Protein AF-A0A3B8QM77-F1 (afdb_monomer)

Sequence (64 aa):
MKVGDLVRWESVLNDSMDHHRVDHGLVIKMSRTGHDSESAQVLFTDGEIWWLDTHKLEVVNESK

Radius of gyration: 12.26 Å; Cα contacts (8 Å, |Δi|>4): 126; chains: 1; bounding box: 31×26×30 Å

Solvent-accessible surface area (backbone atoms only — not comparable to full-atom values): 3906 Å² total; per-residue (Å²): 138,54,69,74,34,39,31,39,35,69,46,80,61,90,65,98,55,95,57,80,44,76,48,56,27,35,24,74,40,77,47,79,45,102,77,85,46,46,33,30,32,31,40,33,83,91,70,52,73,46,80,41,54,46,92,61,44,44,75,73,56,81,85,122

Structure (mmCIF, N/CA/C/O backbone):
data_AF-A0A3B8QM77-F1
#
_entry.id   AF-A0A3B8QM77-F1
#
loop_
_atom_site.group_PDB
_atom_site.id
_atom_site.type_symbol
_atom_site.label_atom_id
_atom_site.label_alt_id
_atom_site.label_comp_id
_atom_site.label_asym_id
_atom_site.label_entity_id
_atom_site.label_seq_id
_atom_site.pdbx_PDB_ins_code
_atom_site.Cartn_x
_atom_site.Cartn_y
_atom_site.Cartn_z
_atom_site.occupancy
_atom_site.B_iso_or_equiv
_atom_site.auth_seq_id
_atom_site.auth_comp_id
_atom_site.auth_asym_id
_atom_site.auth_atom_id
_atom_site.pdbx_PDB_model_num
ATOM 1 N N . MET A 1 1 ? -4.440 9.040 1.273 1.00 85.81 1 MET A N 1
ATOM 2 C CA . MET A 1 1 ? -4.332 7.598 1.550 1.00 85.81 1 MET A CA 1
ATOM 3 C C . MET A 1 1 ? -4.323 7.370 3.051 1.00 85.81 1 MET A C 1
ATOM 5 O O . MET A 1 1 ? -3.685 8.137 3.764 1.00 85.81 1 MET A O 1
ATOM 9 N N . LYS A 1 2 ? -5.024 6.347 3.527 1.00 89.75 2 LYS A N 1
ATOM 10 C CA . LYS A 1 2 ? -5.099 5.910 4.925 1.00 89.75 2 LYS A CA 1
ATOM 11 C C . LYS A 1 2 ? -5.194 4.384 4.995 1.00 89.75 2 LYS A C 1
ATOM 13 O O . LYS A 1 2 ? -5.469 3.720 4.001 1.00 89.75 2 LYS A O 1
ATOM 18 N N . VAL A 1 3 ? -4.998 3.832 6.192 1.00 91.56 3 VAL A N 1
ATOM 19 C CA . VAL A 1 3 ? -5.269 2.410 6.453 1.00 91.56 3 VAL A CA 1
ATOM 20 C C . VAL A 1 3 ? -6.734 2.103 6.134 1.00 91.56 3 VAL A C 1
ATOM 22 O O . VAL A 1 3 ? -7.627 2.836 6.561 1.00 91.56 3 VAL A O 1
ATOM 25 N N . GLY A 1 4 ? -6.962 1.027 5.385 1.00 90.44 4 GLY A N 1
ATOM 26 C CA . GLY A 1 4 ? -8.268 0.622 4.872 1.00 90.44 4 GLY A CA 1
ATOM 27 C C . GLY A 1 4 ? -8.584 1.127 3.463 1.00 90.44 4 GLY A C 1
ATOM 28 O O . GLY A 1 4 ? -9.560 0.660 2.881 1.00 90.44 4 GLY A O 1
ATOM 29 N N . ASP A 1 5 ? -7.776 2.026 2.891 1.00 90.69 5 ASP A N 1
ATOM 30 C CA . ASP A 1 5 ? -7.953 2.428 1.496 1.00 90.69 5 ASP A CA 1
ATOM 31 C C . ASP A 1 5 ? -7.565 1.283 0.556 1.00 90.69 5 ASP A C 1
ATOM 33 O O . ASP A 1 5 ? -6.541 0.613 0.732 1.00 90.69 5 ASP A O 1
ATOM 37 N N . LEU A 1 6 ? -8.382 1.099 -0.478 1.00 91.50 6 LEU A N 1
ATOM 38 C CA . LEU A 1 6 ? -8.034 0.293 -1.638 1.00 91.50 6 LEU A CA 1
ATOM 39 C C . LEU A 1 6 ? -7.151 1.130 -2.558 1.00 91.50 6 LEU A C 1
ATOM 41 O O . LEU A 1 6 ? -7.510 2.255 -2.917 1.00 91.50 6 LEU A O 1
ATOM 45 N N . VAL A 1 7 ? -6.006 0.573 -2.933 1.00 91.38 7 VAL A N 1
ATOM 46 C CA . VAL A 1 7 ? -5.002 1.230 -3.766 1.00 91.38 7 VAL A CA 1
ATOM 47 C C . VAL A 1 7 ? -4.679 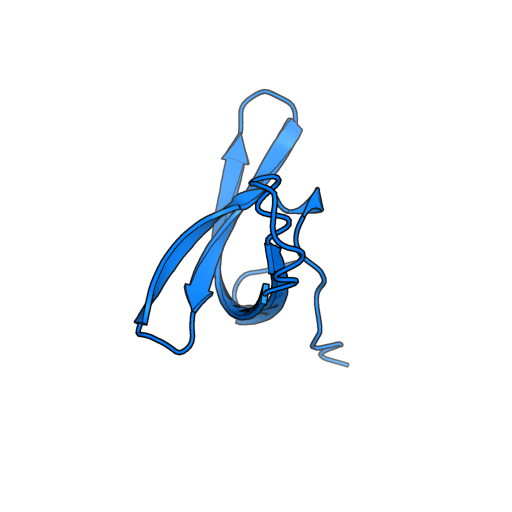0.386 -4.987 1.00 91.38 7 VAL A C 1
ATOM 49 O O . VAL A 1 7 ? -4.717 -0.844 -4.946 1.00 91.38 7 VAL A O 1
ATOM 52 N N . ARG A 1 8 ? -4.348 1.068 -6.074 1.00 90.44 8 ARG A N 1
ATOM 53 C CA . ARG A 1 8 ? -3.825 0.509 -7.310 1.00 90.44 8 ARG A CA 1
ATOM 54 C C . ARG A 1 8 ? -2.338 0.824 -7.379 1.00 90.44 8 ARG A C 1
ATOM 56 O O . ARG A 1 8 ? -1.926 1.963 -7.160 1.00 90.44 8 ARG A O 1
ATOM 63 N N . TRP A 1 9 ? -1.547 -0.194 -7.682 1.00 88.38 9 TRP A N 1
ATOM 64 C CA . TRP A 1 9 ? -0.119 -0.084 -7.919 1.00 88.38 9 TRP A CA 1
ATOM 65 C C . TRP A 1 9 ? 0.199 -0.484 -9.355 1.00 88.38 9 TRP A C 1
ATOM 67 O O . TRP A 1 9 ? -0.286 -1.504 -9.845 1.00 88.38 9 TRP A O 1
ATOM 77 N N . GLU A 1 10 ? 1.025 0.317 -10.022 1.00 83.56 10 GLU A N 1
ATOM 78 C CA . GLU A 1 10 ? 1.511 0.023 -11.368 1.00 83.56 10 GLU A CA 1
ATOM 79 C C . GLU A 1 10 ? 3.002 -0.310 -11.308 1.00 83.56 10 GLU A C 1
ATOM 81 O O . GLU A 1 10 ? 3.846 0.546 -11.022 1.00 83.56 10 GLU A O 1
ATOM 86 N N . SER A 1 11 ? 3.330 -1.577 -11.563 1.00 70.56 11 SER A N 1
ATOM 87 C CA . SER A 1 11 ? 4.714 -2.029 -11.633 1.00 70.56 11 SER A CA 1
ATOM 88 C C . SER A 1 11 ? 5.256 -1.806 -13.038 1.00 70.56 11 SER A C 1
ATOM 90 O O . SER A 1 11 ? 4.950 -2.551 -13.967 1.00 70.56 11 SER A O 1
ATOM 92 N N . VAL A 1 12 ? 6.069 -0.764 -13.203 1.00 60.31 12 VAL A N 1
ATOM 93 C CA . VAL A 1 12 ? 6.915 -0.588 -14.390 1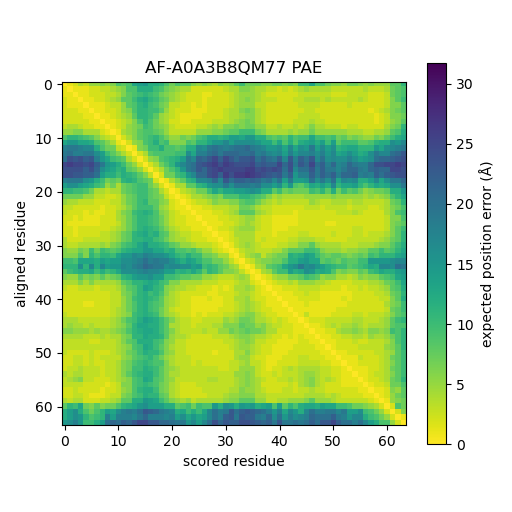.00 60.31 12 VAL A CA 1
ATOM 94 C C . VAL A 1 12 ? 8.219 -1.342 -14.143 1.00 60.31 12 VAL A C 1
ATOM 96 O O . VAL A 1 12 ? 9.214 -0.780 -13.681 1.00 60.31 12 VAL A O 1
ATOM 99 N N . LEU A 1 13 ? 8.204 -2.653 -14.387 1.00 55.38 13 LEU A N 1
ATOM 100 C CA . LEU A 1 13 ? 9.435 -3.433 -14.469 1.00 55.38 13 LEU A CA 1
ATOM 101 C C . LEU A 1 13 ? 10.108 -3.079 -15.795 1.00 55.38 13 LEU A C 1
ATOM 103 O O . LEU A 1 13 ? 9.730 -3.560 -16.858 1.00 55.38 13 LEU A O 1
ATOM 107 N N . ASN A 1 14 ? 11.088 -2.180 -15.718 1.00 47.22 14 ASN A N 1
ATOM 108 C CA . ASN A 1 14 ? 11.920 -1.744 -16.834 1.00 47.22 14 ASN A CA 1
ATOM 109 C C . ASN A 1 14 ? 12.927 -2.843 -17.230 1.00 47.22 14 ASN A C 1
ATOM 111 O O . ASN A 1 14 ? 14.133 -2.624 -17.178 1.00 47.22 14 ASN A O 1
ATOM 115 N N . ASP A 1 15 ? 12.437 -4.034 -17.569 1.00 49.44 15 ASP A N 1
ATOM 116 C CA . ASP A 1 15 ? 13.239 -5.152 -18.069 1.00 49.44 15 ASP A CA 1
ATOM 117 C C . ASP A 1 15 ? 12.614 -5.642 -19.384 1.00 49.44 15 ASP A C 1
ATOM 119 O O . ASP A 1 15 ? 11.831 -6.582 -19.435 1.00 49.44 15 ASP A O 1
ATOM 123 N N . SER A 1 16 ? 12.891 -4.879 -20.446 1.00 51.88 16 SER A N 1
ATOM 124 C CA . SER A 1 16 ? 12.843 -5.222 -21.881 1.00 51.88 16 SER A CA 1
ATOM 125 C C . SER A 1 16 ? 11.604 -5.894 -22.508 1.00 51.88 16 SER A C 1
ATOM 127 O O . SER A 1 16 ? 11.607 -6.098 -23.722 1.00 51.88 16 SER A O 1
ATOM 129 N N . MET A 1 17 ? 10.531 -6.172 -21.775 1.00 54.75 17 MET A N 1
ATOM 130 C CA . MET A 1 17 ? 9.239 -6.610 -22.303 1.00 54.75 17 MET A CA 1
ATOM 131 C C . MET A 1 17 ? 8.126 -5.962 -21.484 1.00 54.75 17 MET A C 1
ATOM 133 O O . MET A 1 17 ? 7.985 -6.216 -20.294 1.00 54.75 17 MET A O 1
ATOM 137 N N . AS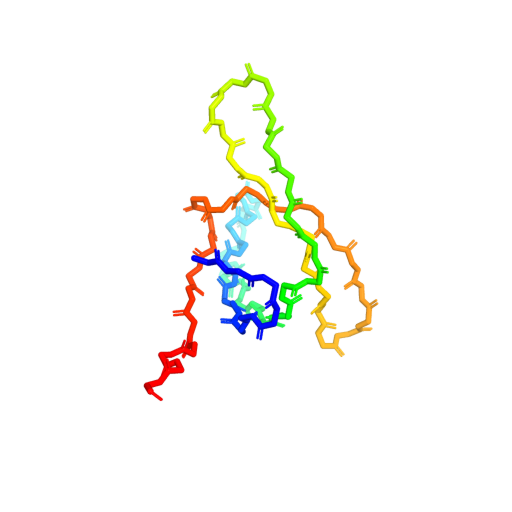P A 1 18 ? 7.385 -5.098 -22.170 1.00 47.72 18 ASP A N 1
ATOM 138 C CA . ASP A 1 18 ? 6.327 -4.167 -21.762 1.00 47.72 18 ASP A CA 1
ATOM 139 C C . ASP A 1 18 ? 5.169 -4.816 -20.965 1.00 47.72 18 ASP A C 1
ATOM 141 O O . ASP A 1 18 ? 4.016 -4.857 -21.388 1.00 47.72 18 ASP A O 1
ATOM 145 N N . HIS A 1 19 ? 5.460 -5.406 -19.808 1.00 50.50 19 HIS A N 1
ATOM 146 C CA . HIS A 1 19 ? 4.456 -5.979 -18.923 1.00 50.50 19 HIS A CA 1
ATOM 147 C C . HIS A 1 19 ? 4.064 -4.934 -17.885 1.00 50.50 19 HIS A C 1
ATOM 149 O O . HIS A 1 19 ? 4.563 -4.912 -16.761 1.00 50.50 19 HIS A O 1
ATOM 155 N N . HIS A 1 20 ? 3.129 -4.069 -18.280 1.00 60.94 20 HIS A N 1
ATOM 156 C CA . HIS A 1 20 ? 2.360 -3.249 -17.353 1.00 60.94 20 HIS A CA 1
ATOM 157 C C . HIS A 1 20 ? 1.543 -4.167 -16.446 1.00 60.94 20 HIS A C 1
ATOM 159 O O . HIS A 1 20 ? 0.474 -4.651 -16.829 1.00 60.94 20 HIS A O 1
ATOM 165 N N . ARG A 1 21 ? 2.051 -4.435 -15.242 1.00 71.44 21 ARG A N 1
ATOM 166 C CA . ARG A 1 21 ? 1.289 -5.170 -14.239 1.00 71.44 21 ARG A CA 1
ATOM 167 C C . ARG A 1 21 ? 0.619 -4.175 -13.303 1.00 71.44 21 ARG A C 1
ATOM 169 O O . ARG A 1 21 ? 1.282 -3.410 -12.603 1.00 71.44 21 ARG A O 1
ATOM 176 N N . VAL A 1 22 ? -0.707 -4.164 -13.367 1.00 79.94 22 VAL A N 1
ATOM 177 C CA . VAL A 1 22 ? -1.563 -3.391 -12.475 1.00 79.94 22 VAL A CA 1
ATOM 178 C C . VAL A 1 22 ? -2.078 -4.342 -11.408 1.00 79.94 22 VAL A C 1
ATOM 180 O O . VAL A 1 22 ? -2.871 -5.233 -11.712 1.00 79.94 22 VAL A O 1
ATOM 183 N N . ASP A 1 23 ? -1.659 -4.134 -10.167 1.00 87.38 23 ASP A N 1
ATOM 184 C CA . ASP A 1 23 ? -2.136 -4.905 -9.022 1.00 87.38 23 ASP A CA 1
ATOM 185 C C . ASP A 1 23 ? -2.923 -3.994 -8.071 1.00 87.38 23 ASP A C 1
ATOM 187 O O . ASP A 1 23 ? -2.662 -2.795 -7.944 1.00 87.38 23 ASP A O 1
ATOM 191 N N . HIS A 1 24 ? -3.926 -4.572 -7.414 1.00 90.00 24 HIS A N 1
ATOM 192 C CA . HIS A 1 24 ? -4.765 -3.878 -6.440 1.00 90.00 24 HIS A CA 1
ATOM 193 C C . HIS A 1 24 ? -4.512 -4.453 -5.056 1.00 90.00 24 HIS A C 1
ATOM 195 O O . HIS A 1 24 ? -4.406 -5.670 -4.888 1.00 90.00 24 HIS A O 1
ATOM 201 N N . GLY A 1 25 ? -4.463 -3.585 -4.054 1.00 91.81 25 GLY A N 1
ATOM 202 C CA . GLY A 1 25 ? -4.231 -4.004 -2.684 1.00 91.81 25 GLY A CA 1
ATOM 203 C C . GLY A 1 25 ? -4.897 -3.102 -1.661 1.00 91.81 25 GLY A C 1
ATOM 204 O O . GLY A 1 25 ? -5.434 -2.039 -1.972 1.00 91.81 25 GLY A O 1
ATOM 205 N N . LEU A 1 26 ? -4.876 -3.563 -0.418 1.00 93.44 26 LEU A N 1
ATOM 206 C CA . LEU A 1 26 ? -5.419 -2.864 0.734 1.00 93.44 26 LEU A CA 1
ATOM 207 C C . LEU A 1 26 ? -4.280 -2.273 1.556 1.00 93.44 26 LEU A C 1
ATOM 209 O O . LEU A 1 26 ? -3.352 -2.987 1.942 1.00 93.44 26 LEU A O 1
ATOM 213 N N . VAL A 1 27 ? -4.371 -0.991 1.890 1.00 93.38 27 VAL A N 1
ATOM 214 C CA . VAL A 1 27 ? -3.422 -0.370 2.817 1.00 93.38 27 VAL A CA 1
ATOM 215 C C . VAL A 1 27 ? -3.695 -0.885 4.225 1.00 93.38 27 VAL A C 1
ATOM 217 O O . VAL A 1 27 ? -4.735 -0.596 4.813 1.00 93.38 27 VAL A O 1
ATOM 220 N N . ILE A 1 28 ? -2.741 -1.618 4.794 1.00 94.88 28 ILE A N 1
ATOM 221 C CA . ILE A 1 28 ? -2.845 -2.177 6.150 1.00 94.88 28 ILE A CA 1
ATOM 222 C C . ILE A 1 28 ? -2.032 -1.385 7.177 1.00 94.88 28 ILE A C 1
ATOM 224 O O . ILE A 1 28 ? -2.322 -1.440 8.372 1.00 94.88 28 ILE A O 1
ATOM 228 N N . LYS A 1 29 ? -1.028 -0.618 6.734 1.00 94.06 29 LYS A N 1
ATOM 229 C CA . LYS A 1 29 ? -0.198 0.220 7.608 1.00 94.06 29 LYS A CA 1
ATOM 230 C C . LYS A 1 29 ? 0.384 1.405 6.846 1.00 94.06 29 LYS A C 1
ATOM 232 O O . LYS A 1 29 ? 0.679 1.293 5.665 1.00 94.06 29 LYS A O 1
ATOM 237 N N . MET A 1 30 ? 0.598 2.515 7.545 1.00 92.00 30 MET A N 1
ATOM 238 C CA . MET A 1 30 ? 1.294 3.698 7.032 1.00 92.00 30 MET A CA 1
ATOM 239 C C . MET A 1 30 ? 2.550 3.950 7.867 1.00 92.00 30 MET A C 1
ATOM 241 O O . MET A 1 30 ? 2.553 3.727 9.082 1.00 92.00 30 MET A O 1
ATOM 245 N N . SER A 1 31 ? 3.617 4.414 7.228 1.00 90.25 31 SER A N 1
ATOM 246 C CA . SER A 1 31 ? 4.838 4.852 7.895 1.00 90.25 31 SER A CA 1
ATOM 247 C C . SER A 1 31 ? 5.389 6.101 7.222 1.00 90.25 31 SER A C 1
ATOM 249 O O . SER A 1 31 ? 5.387 6.211 5.999 1.00 90.25 31 SER A O 1
ATOM 251 N N . ARG A 1 32 ? 5.873 7.042 8.033 1.00 85.00 32 ARG A N 1
ATOM 252 C CA . ARG A 1 32 ? 6.573 8.228 7.550 1.00 85.00 32 ARG A CA 1
ATOM 253 C C . ARG A 1 32 ? 8.067 7.950 7.598 1.00 85.00 32 ARG A C 1
ATOM 255 O O . ARG A 1 32 ? 8.608 7.707 8.677 1.00 85.00 32 ARG A O 1
ATOM 262 N N . THR A 1 33 ? 8.720 7.953 6.445 1.00 77.06 33 THR A N 1
ATOM 263 C CA . THR A 1 33 ? 10.177 7.803 6.376 1.00 77.06 33 THR A CA 1
ATOM 264 C C . THR A 1 33 ? 10.845 9.157 6.628 1.00 77.06 33 THR A C 1
ATOM 266 O O . THR A 1 33 ? 10.230 10.207 6.449 1.00 77.06 33 THR A O 1
ATOM 269 N N . GLY A 1 34 ? 12.099 9.155 7.089 1.00 69.81 34 GLY A N 1
ATOM 270 C CA . GLY A 1 34 ? 12.807 10.355 7.569 1.00 69.81 34 GLY A CA 1
ATOM 271 C C . GLY A 1 34 ? 13.110 11.443 6.524 1.00 69.81 34 GLY A C 1
ATOM 272 O O . GLY A 1 34 ? 13.790 12.405 6.856 1.00 69.81 34 GLY A O 1
ATOM 273 N N . HIS A 1 35 ? 12.631 11.297 5.287 1.00 71.56 35 HIS A N 1
ATOM 274 C CA . HIS A 1 35 ? 12.831 12.213 4.155 1.00 71.56 35 HIS A CA 1
ATOM 275 C C . HIS A 1 35 ? 11.498 12.796 3.645 1.00 71.56 35 HIS A C 1
ATOM 277 O O . HIS A 1 35 ? 11.312 12.991 2.447 1.00 71.56 35 HIS A O 1
ATOM 283 N N . ASP A 1 36 ? 10.528 12.986 4.549 1.00 69.00 36 ASP A N 1
ATOM 284 C CA . ASP A 1 36 ? 9.151 13.428 4.255 1.00 69.00 36 ASP A CA 1
ATOM 285 C C . ASP A 1 36 ? 8.368 12.532 3.276 1.00 69.00 36 ASP A C 1
ATOM 287 O O . ASP A 1 36 ? 7.217 12.819 2.960 1.00 69.00 36 ASP A O 1
ATOM 291 N N . SER A 1 37 ? 8.951 11.411 2.846 1.00 77.88 37 SER A N 1
ATOM 292 C CA . SER A 1 37 ? 8.299 10.433 1.980 1.00 77.88 37 SER A CA 1
ATOM 29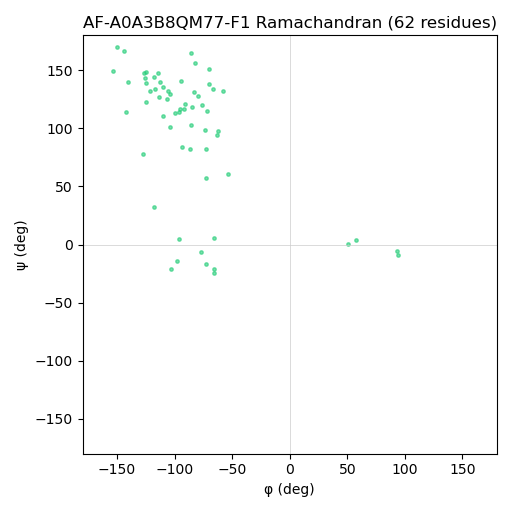3 C C . SER A 1 37 ? 7.452 9.488 2.826 1.00 77.88 37 SER A C 1
ATOM 295 O O . SER A 1 37 ? 7.900 8.956 3.852 1.00 77.88 37 SER A O 1
ATOM 297 N N . GLU A 1 38 ? 6.211 9.281 2.412 1.00 89.44 38 GLU A N 1
ATOM 298 C CA . GLU A 1 38 ? 5.296 8.357 3.068 1.00 89.44 38 GLU A CA 1
ATOM 299 C C . GLU A 1 38 ? 5.355 6.996 2.374 1.00 89.44 38 GLU A C 1
ATOM 301 O O . GLU A 1 38 ? 5.457 6.884 1.154 1.00 89.44 38 GLU A O 1
ATOM 306 N N . SER A 1 39 ? 5.297 5.931 3.163 1.00 90.44 39 SER A N 1
ATOM 307 C CA . SER A 1 39 ? 5.233 4.568 2.653 1.00 90.44 39 SER A CA 1
ATOM 308 C C . SER A 1 39 ? 4.018 3.863 3.232 1.00 90.44 39 SER A C 1
ATOM 310 O O . SER A 1 39 ? 3.707 3.986 4.420 1.00 90.44 39 SER A O 1
ATOM 312 N N . ALA A 1 40 ? 3.344 3.100 2.387 1.00 92.50 40 ALA A N 1
ATOM 313 C CA . ALA A 1 40 ? 2.209 2.281 2.752 1.00 92.50 40 ALA A CA 1
ATOM 314 C C . ALA A 1 40 ? 2.603 0.808 2.674 1.00 92.50 40 ALA A C 1
ATOM 316 O O . ALA A 1 40 ? 3.240 0.361 1.721 1.00 92.50 40 ALA A O 1
ATOM 317 N N . GLN A 1 41 ? 2.205 0.049 3.686 1.00 94.25 41 GLN A N 1
ATOM 318 C CA . GLN A 1 41 ? 2.209 -1.399 3.625 1.00 94.25 41 GLN A CA 1
ATOM 319 C C . GLN A 1 41 ? 0.901 -1.837 2.977 1.00 94.25 41 GLN A C 1
ATOM 321 O O . GLN A 1 41 ? -0.178 -1.558 3.512 1.00 94.25 41 GLN A O 1
ATOM 326 N N . VAL A 1 42 ? 1.009 -2.506 1.837 1.00 93.38 42 VAL A N 1
ATOM 327 C CA . VAL A 1 42 ? -0.119 -2.929 1.013 1.00 93.38 42 VAL A CA 1
ATOM 328 C C . VAL A 1 42 ? -0.194 -4.450 1.025 1.00 93.38 42 VAL A C 1
ATOM 330 O O . VAL A 1 42 ? 0.805 -5.118 0.764 1.00 93.38 42 VAL A O 1
ATOM 333 N N . LEU A 1 43 ? -1.370 -4.981 1.358 1.00 94.00 43 LEU A N 1
ATOM 334 C CA . LEU A 1 43 ? -1.719 -6.391 1.206 1.00 94.00 43 LEU A CA 1
ATOM 335 C C . LEU A 1 43 ? -2.378 -6.581 -0.161 1.00 94.00 43 LEU A C 1
ATOM 337 O O . LEU A 1 43 ? -3.451 -6.023 -0.406 1.00 94.00 43 LEU A O 1
ATOM 341 N N . PHE A 1 44 ? -1.745 -7.358 -1.029 1.00 90.31 44 PHE A N 1
ATOM 342 C CA . PHE A 1 44 ? -2.261 -7.677 -2.355 1.00 90.31 44 PHE A CA 1
ATOM 343 C C . PHE A 1 44 ? -3.203 -8.882 -2.331 1.00 90.31 44 PHE A C 1
ATOM 345 O O . PHE A 1 44 ? -3.271 -9.639 -1.360 1.00 90.31 44 PHE A O 1
ATOM 352 N N . THR A 1 45 ? -3.968 -9.056 -3.410 1.00 84.94 45 THR A N 1
ATOM 353 C CA . THR A 1 45 ? -4.975 -10.124 -3.526 1.00 84.94 45 THR A CA 1
ATOM 354 C C . THR A 1 45 ? -4.385 -11.532 -3.543 1.00 84.94 45 THR A C 1
ATOM 356 O O . THR A 1 45 ? -5.079 -12.482 -3.195 1.00 84.94 45 THR A O 1
ATOM 359 N N . ASP A 1 46 ? -3.124 -11.678 -3.945 1.00 86.06 46 ASP A N 1
ATOM 360 C CA . ASP A 1 46 ? -2.384 -12.944 -3.897 1.00 86.06 46 ASP A CA 1
ATOM 361 C C . ASP A 1 46 ? -1.886 -13.301 -2.478 1.00 86.06 46 ASP A C 1
ATOM 363 O O . ASP A 1 46 ? -1.421 -14.417 -2.249 1.00 86.06 46 ASP A O 1
ATOM 367 N N . GLY A 1 47 ? -2.055 -12.394 -1.508 1.00 88.00 47 GLY A N 1
ATOM 368 C CA . GLY A 1 47 ? -1.648 -12.573 -0.116 1.00 88.00 47 GLY A CA 1
ATOM 369 C C . GLY A 1 47 ? -0.258 -12.027 0.209 1.00 88.00 47 GLY A C 1
ATOM 370 O O . GLY A 1 47 ? 0.116 -12.012 1.385 1.00 88.00 47 GLY A O 1
ATOM 371 N N . GLU A 1 48 ? 0.503 -11.549 -0.777 1.00 90.94 48 GLU A N 1
ATOM 372 C CA . GLU A 1 48 ? 1.770 -10.873 -0.534 1.00 90.94 48 GLU A CA 1
ATOM 373 C C . GLU A 1 48 ? 1.581 -9.497 0.109 1.00 90.94 48 GLU A C 1
ATOM 375 O O . GLU A 1 48 ? 0.589 -8.789 -0.088 1.00 90.94 48 GLU A O 1
ATOM 380 N N . ILE A 1 49 ? 2.587 -9.103 0.890 1.00 93.06 49 ILE A N 1
ATOM 381 C CA . ILE A 1 49 ? 2.615 -7.827 1.597 1.00 93.06 49 IL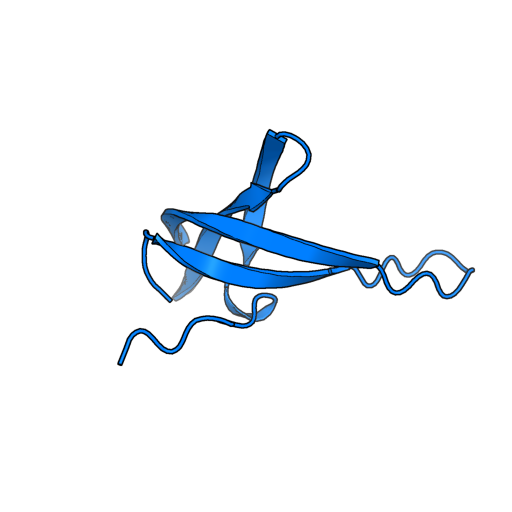E A CA 1
ATOM 382 C C . ILE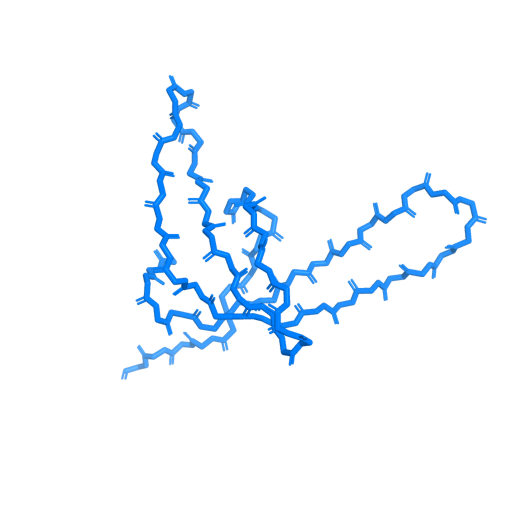 A 1 49 ? 3.883 -7.082 1.212 1.00 93.06 49 ILE A C 1
ATOM 384 O O . ILE A 1 49 ? 4.989 -7.564 1.456 1.00 93.06 49 ILE A O 1
ATOM 388 N N . TRP A 1 50 ? 3.719 -5.874 0.681 1.00 90.50 50 TRP A N 1
ATOM 389 C CA . TRP A 1 50 ? 4.830 -5.050 0.217 1.00 90.50 50 TRP A CA 1
ATOM 390 C C . TRP A 1 50 ? 4.786 -3.664 0.849 1.00 90.50 50 TRP A C 1
ATOM 392 O O . TRP A 1 50 ? 3.717 -3.111 1.112 1.00 90.50 50 TRP A O 1
ATOM 402 N N . TRP A 1 51 ? 5.966 -3.089 1.076 1.00 90.62 51 TRP A N 1
ATOM 403 C CA . TRP A 1 51 ? 6.106 -1.670 1.387 1.00 90.62 51 TRP A CA 1
ATOM 404 C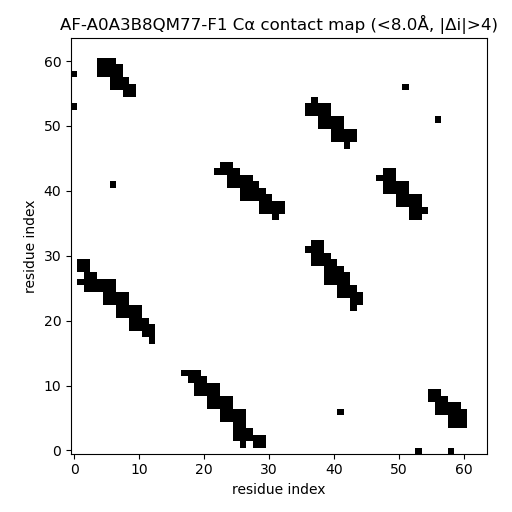 C . TRP A 1 51 ? 6.307 -0.898 0.094 1.00 90.62 51 TRP A C 1
ATOM 406 O O . TRP A 1 51 ? 7.266 -1.144 -0.636 1.00 90.62 51 TRP A O 1
ATOM 416 N N . LEU A 1 52 ? 5.401 0.033 -0.174 1.00 87.81 52 LEU A N 1
ATOM 417 C CA . LEU A 1 52 ? 5.405 0.842 -1.380 1.00 87.81 52 LEU A CA 1
ATOM 418 C C . LEU A 1 52 ? 5.369 2.317 -1.013 1.00 87.81 52 LEU A C 1
ATOM 420 O O . LEU A 1 52 ? 4.734 2.728 -0.041 1.00 87.81 52 LEU A O 1
ATOM 424 N N . ASP A 1 53 ? 6.081 3.108 -1.803 1.00 88.19 53 ASP A N 1
ATOM 425 C CA . ASP A 1 53 ? 6.034 4.557 -1.701 1.00 88.19 53 ASP A CA 1
ATOM 426 C C . ASP A 1 53 ? 4.642 5.059 -2.106 1.00 88.19 53 ASP A C 1
ATOM 428 O O . ASP A 1 53 ? 4.088 4.620 -3.119 1.00 88.19 53 ASP A O 1
ATOM 432 N N . THR A 1 54 ? 4.062 5.963 -1.317 1.00 87.94 54 THR A N 1
ATOM 433 C CA . THR A 1 54 ? 2.697 6.449 -1.559 1.00 87.94 54 THR A CA 1
ATOM 434 C C . THR A 1 54 ? 2.570 7.244 -2.856 1.00 87.94 54 THR A C 1
ATOM 436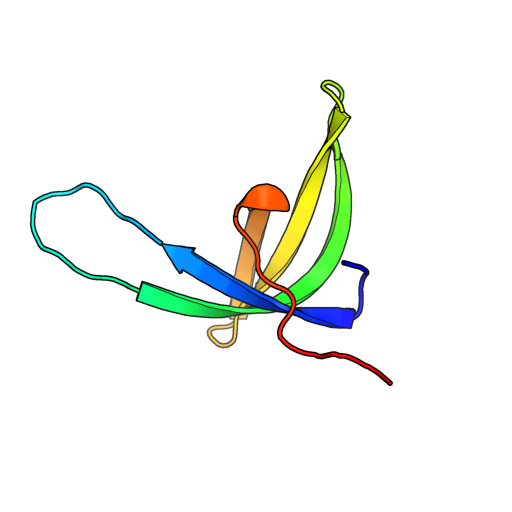 O O . THR A 1 54 ? 1.471 7.303 -3.398 1.00 87.94 54 THR A O 1
ATOM 439 N N . HIS A 1 55 ? 3.658 7.795 -3.408 1.00 86.06 55 HIS A N 1
ATOM 440 C CA . HIS A 1 55 ? 3.636 8.510 -4.688 1.00 86.06 55 HIS A CA 1
ATOM 441 C C . HIS A 1 55 ? 3.462 7.560 -5.880 1.00 86.06 55 HIS A C 1
ATOM 443 O O . HIS A 1 55 ? 3.123 8.004 -6.974 1.00 86.06 55 HIS A O 1
ATOM 449 N N . LYS A 1 56 ? 3.702 6.256 -5.687 1.00 84.38 56 LY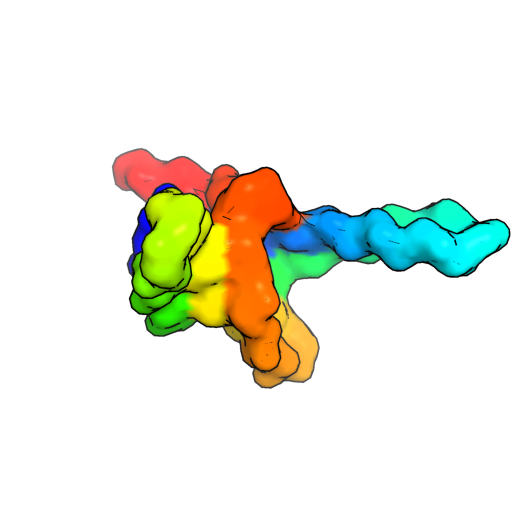S A N 1
ATOM 450 C CA . LYS A 1 56 ? 3.521 5.208 -6.707 1.00 84.38 56 LYS A CA 1
ATOM 451 C C . LYS A 1 56 ? 2.170 4.497 -6.608 1.00 84.38 56 LYS A C 1
ATOM 453 O O . LYS A 1 56 ? 1.951 3.510 -7.306 1.00 84.38 56 LYS A O 1
ATOM 458 N N . LEU A 1 57 ? 1.302 4.946 -5.709 1.00 87.88 57 LEU A N 1
ATOM 459 C CA . LEU A 1 57 ? 0.040 4.301 -5.382 1.00 87.88 57 LEU A CA 1
ATOM 460 C C . LEU A 1 57 ? -1.118 5.262 -5.638 1.00 87.88 57 LEU A C 1
ATOM 462 O O . LEU A 1 57 ? -1.125 6.395 -5.161 1.00 87.88 57 LEU A O 1
ATOM 466 N N . GLU A 1 58 ? -2.137 4.775 -6.331 1.00 90.25 58 GLU A N 1
ATOM 467 C CA . GLU A 1 58 ? -3.356 5.525 -6.621 1.00 90.25 58 GLU A CA 1
ATOM 468 C C . GLU A 1 58 ? -4.505 4.991 -5.759 1.00 90.25 58 GLU A C 1
ATOM 470 O O . GLU A 1 58 ? -4.772 3.791 -5.747 1.00 90.25 58 GLU A O 1
ATOM 475 N N . VAL A 1 59 ? -5.183 5.854 -4.995 1.00 90.12 59 VAL A N 1
ATOM 476 C CA . VAL A 1 59 ? -6.338 5.436 -4.180 1.00 90.12 59 VAL A CA 1
ATOM 477 C C . VAL A 1 59 ? -7.544 5.248 -5.096 1.00 90.12 59 VAL A C 1
ATOM 479 O O . VAL A 1 59 ? -7.983 6.192 -5.743 1.00 90.12 59 VAL A O 1
ATOM 482 N N . VAL A 1 60 ? -8.095 4.034 -5.122 1.00 87.81 60 VAL A N 1
ATOM 483 C CA . VAL A 1 60 ? -9.202 3.650 -6.020 1.00 87.81 60 VAL A CA 1
ATOM 484 C C . VAL A 1 60 ? -10.563 3.717 -5.333 1.00 87.81 60 VAL A C 1
ATOM 486 O O . VAL A 1 60 ? -11.598 3.677 -5.993 1.00 87.81 60 VAL A O 1
ATOM 489 N N . ASN A 1 61 ? -10.583 3.806 -4.002 1.00 75.69 61 ASN A N 1
ATOM 490 C CA . ASN A 1 61 ? -11.812 3.967 -3.242 1.00 75.69 61 ASN A CA 1
ATOM 491 C C . ASN A 1 61 ? -11.940 5.411 -2.756 1.00 75.69 61 ASN A C 1
ATOM 493 O O . ASN A 1 61 ? -11.342 5.807 -1.756 1.00 75.69 61 ASN A O 1
ATOM 497 N N . GLU A 1 62 ? -12.765 6.190 -3.447 1.00 57.72 62 GLU A N 1
ATOM 498 C CA . GLU A 1 62 ? -13.351 7.392 -2.870 1.00 57.72 62 GLU A CA 1
ATOM 499 C C . GLU A 1 62 ? -14.407 6.940 -1.857 1.00 57.72 62 GLU A C 1
ATOM 501 O O . GLU A 1 62 ? -15.591 6.834 -2.178 1.00 57.72 62 GLU A O 1
ATOM 506 N N . SER A 1 63 ? -13.985 6.600 -0.635 1.00 47.81 63 SER A N 1
ATOM 507 C CA . SER A 1 63 ? -14.929 6.428 0.471 1.00 47.81 63 SER A CA 1
ATOM 508 C C . SER A 1 63 ? -15.584 7.785 0.710 1.00 47.81 63 SER A C 1
ATOM 510 O O . SER A 1 63 ? -14.996 8.651 1.361 1.00 47.81 63 SER A O 1
ATOM 512 N N . LYS A 1 64 ? -16.745 7.969 0.084 1.00 44.44 64 LYS A N 1
ATOM 513 C CA . LYS A 1 64 ? -17.589 9.157 0.154 1.00 44.44 64 LYS A CA 1
ATOM 514 C C . LYS A 1 64 ? -18.328 9.231 1.483 1.00 44.44 64 LYS A C 1
ATOM 516 O O . LYS A 1 64 ? -18.761 8.162 1.970 1.00 44.44 64 LYS A O 1
#

Mean predicted aligned error: 7.0 Å

pLDDT: mean 80.56, std 15.06, range [44.44, 94.88]

Nearest PDB structures (foldseek):
  6hq9-assembly1_A  TM=8.348E-01  e=2.568E-02  Homo sapiens
  6hq9-assembly2_B  TM=8.621E-01  e=4.998E-02  Homo sapiens
  7r0w-assembly1_V  TM=7.059E-01  e=2.299E-02  Synechocystis
  7q08-assembly1_F  TM=6.987E-01  e=7.371E-02  Candida albicans SC5314
  5ndv-assembly2_S4  TM=6.733E-01  e=6.070E-01  Saccharomyces cerevisiae S288C

Foldseek 3Di:
DDQQFKKWAWDPPVDDDPDGDIWIWGFHDWDQDPVRWIWTFTQTPVRDTDIDTVVRIDGPDPPD

Secondary structure (DSSP, 8-state):
--TT-EEEEEEE--SSS--EEEEEEEEEEEEE-TTS-EEEEEEETTS-EEEEEGGGEEE-----